Protein AF-W4RZF8-F1 (afdb_monomer_lite)

Radius of gyration: 26.66 Å; chains: 1; bounding box: 70×28×92 Å

Secondary structure (DSSP, 8-state):
--S--SS-SS----PPPPPPPP--------PPPSEEEE--TTSSHHHHHHHH-SSPPEE---TT-SS--EEEEEEEETTEEEEEEE-TTSSSSTTS--S-SHHHHHHHTT-SEEEEEEES---TTT----HHHHHHHHHHHHHHH-HHHHTS-EEEEEE-GGGGSTT------

Sequence (173 aa):
MHFKSSVNRAPRQSTTGEEGEERLLKLELKLLADVGLLGFPNAGKSTLIRAVSSATPKVADYPFTTLYPNLGVVSVEAYRSFVIADVPGLIEGAADGAGLGTQFLRHLQRTRLLLHLVDISPMDGGVEASPVDQVRTIERELERHDPELLKKPRWLVLNKADLMFEGRRPGLR

Structure (mmCIF, N/CA/C/O backbone):
data_AF-W4RZF8-F1
#
_entry.id   AF-W4RZF8-F1
#
loop_
_atom_site.group_PDB
_atom_site.id
_atom_site.type_symbol
_atom_site.label_atom_id
_atom_site.label_alt_id
_atom_site.label_comp_id
_atom_site.label_asym_id
_atom_site.label_entity_id
_atom_site.label_seq_id
_atom_site.pdbx_PDB_ins_code
_atom_site.Cartn_x
_atom_site.Cartn_y
_atom_site.Cartn_z
_atom_site.occupancy
_atom_site.B_iso_or_equiv
_atom_site.auth_seq_id
_atom_site.auth_comp_id
_atom_site.auth_asym_id
_atom_site.auth_atom_id
_atom_site.pdbx_PDB_model_num
ATOM 1 N N . MET A 1 1 ? -35.194 -9.124 42.510 1.00 54.00 1 MET A N 1
ATOM 2 C CA . MET A 1 1 ? -36.168 -9.212 43.626 1.00 54.00 1 MET A CA 1
ATOM 3 C C . MET A 1 1 ? -35.792 -8.148 44.653 1.00 54.00 1 MET A C 1
ATOM 5 O O . MET A 1 1 ? -34.924 -8.430 45.460 1.00 54.00 1 MET A O 1
ATOM 9 N N . HIS A 1 2 ? -36.358 -6.934 44.612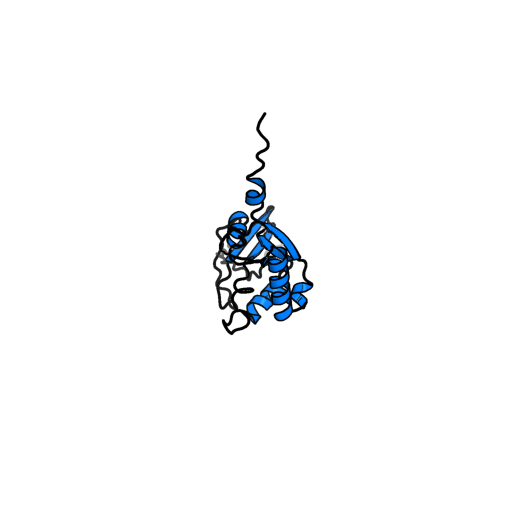 1.00 63.16 2 HIS A N 1
ATOM 10 C CA . HIS A 1 2 ? -35.945 -5.870 45.554 1.00 63.16 2 HIS A CA 1
ATOM 11 C C . HIS A 1 2 ? -37.031 -5.431 46.548 1.00 63.16 2 HIS A C 1
ATOM 13 O O . HIS A 1 2 ? -36.694 -5.037 47.654 1.00 63.16 2 HIS A O 1
ATOM 19 N N . PHE A 1 3 ? -38.322 -5.592 46.229 1.00 73.50 3 PHE A N 1
ATOM 20 C CA . PHE A 1 3 ? -39.411 -5.118 47.105 1.00 73.50 3 PHE A CA 1
ATOM 21 C C . PHE A 1 3 ? -40.302 -6.227 47.687 1.00 73.50 3 PHE A C 1
ATOM 23 O O . PHE A 1 3 ? -41.154 -5.952 48.530 1.00 73.50 3 PHE A O 1
ATOM 30 N N . LYS A 1 4 ? -40.133 -7.485 47.251 1.00 74.38 4 LYS A N 1
ATOM 31 C CA . LYS A 1 4 ? -40.927 -8.628 47.734 1.00 74.38 4 LYS A CA 1
ATOM 32 C C . LYS A 1 4 ? -40.290 -9.204 48.997 1.00 74.38 4 LYS A C 1
ATOM 34 O O . LYS A 1 4 ? -39.135 -9.616 48.958 1.00 74.38 4 LYS A O 1
ATOM 39 N N . SER A 1 5 ? -41.056 -9.293 50.079 1.00 78.12 5 SER A N 1
ATOM 40 C CA . SER A 1 5 ? -40.649 -9.951 51.328 1.00 78.12 5 SER A CA 1
ATOM 41 C C . SER A 1 5 ? -41.782 -10.823 51.881 1.00 78.12 5 SER A C 1
ATOM 43 O O . SER A 1 5 ? -42.901 -10.806 51.365 1.00 78.12 5 SER A O 1
ATOM 45 N N . SER A 1 6 ? -41.514 -11.604 52.932 1.00 80.94 6 SER A N 1
ATOM 46 C CA . SER A 1 6 ? -42.525 -12.441 53.605 1.00 80.94 6 SER A CA 1
ATOM 47 C C . SER A 1 6 ? -43.722 -11.632 54.132 1.00 80.94 6 SER A C 1
ATOM 49 O O . SER A 1 6 ? -44.841 -12.154 54.171 1.00 80.94 6 SER A O 1
ATOM 51 N N . VAL A 1 7 ? -43.481 -10.358 54.458 1.00 77.00 7 VAL A N 1
ATOM 52 C CA . VAL A 1 7 ? -44.458 -9.363 54.927 1.00 77.00 7 VAL A CA 1
ATOM 53 C C . VAL A 1 7 ? -45.011 -8.496 53.785 1.00 77.00 7 VAL A C 1
ATOM 55 O O . VAL A 1 7 ? -46.165 -8.087 53.838 1.00 77.00 7 VAL A O 1
ATOM 58 N N . ASN A 1 8 ? -44.237 -8.264 52.718 1.00 73.44 8 ASN A N 1
ATOM 59 C CA . ASN A 1 8 ? -44.649 -7.483 51.546 1.00 73.44 8 ASN A CA 1
ATOM 60 C C . ASN A 1 8 ? -44.789 -8.383 50.308 1.00 73.44 8 ASN A C 1
ATOM 62 O O . ASN A 1 8 ? -43.882 -8.496 49.479 1.00 73.44 8 ASN A O 1
ATOM 66 N N . ARG A 1 9 ? -45.928 -9.083 50.219 1.00 75.94 9 ARG A N 1
ATOM 67 C CA . ARG A 1 9 ? -46.173 -10.139 49.218 1.00 75.94 9 ARG A CA 1
ATOM 68 C C . ARG A 1 9 ? -46.612 -9.616 47.846 1.00 75.94 9 ARG A C 1
ATOM 70 O O . ARG A 1 9 ? -46.418 -10.320 46.858 1.00 75.94 9 ARG A O 1
ATOM 77 N N . ALA A 1 10 ? -47.161 -8.401 47.791 1.00 80.56 10 ALA A N 1
ATOM 78 C CA . ALA A 1 10 ? -47.623 -7.739 46.568 1.00 80.56 10 ALA A CA 1
ATOM 79 C C . ALA A 1 10 ? -47.109 -6.281 46.496 1.00 80.56 10 ALA A C 1
ATOM 81 O O . ALA A 1 10 ? -47.902 -5.341 46.587 1.00 80.56 10 ALA A O 1
ATOM 82 N N . PRO A 1 11 ? -45.782 -6.073 46.381 1.00 78.19 11 PRO A N 1
ATOM 83 C CA . PRO A 1 11 ? -45.196 -4.736 46.336 1.00 78.19 11 PRO A CA 1
ATOM 84 C C . PRO A 1 11 ? -45.647 -3.964 45.087 1.00 78.19 11 PRO A C 1
ATOM 86 O O . PRO A 1 11 ? -45.594 -4.486 43.977 1.00 78.19 11 PRO A O 1
ATOM 89 N N . ARG A 1 12 ? -46.052 -2.701 45.274 1.00 81.12 12 ARG A N 1
ATOM 90 C CA . ARG A 1 12 ? -46.431 -1.752 44.202 1.00 81.12 12 ARG A CA 1
ATOM 91 C C . ARG A 1 12 ? -45.350 -0.702 43.908 1.00 81.12 12 ARG A C 1
ATOM 93 O O . ARG A 1 12 ? -45.628 0.310 43.279 1.00 81.12 12 ARG A O 1
ATOM 100 N N . GLN A 1 13 ? -44.147 -0.909 44.433 1.00 82.12 13 GLN A N 1
ATOM 101 C CA . GLN A 1 13 ? -43.042 0.042 44.355 1.00 82.12 13 GLN A CA 1
ATOM 102 C C . GLN A 1 13 ? -42.085 -0.348 43.226 1.00 82.12 13 GLN A C 1
ATOM 104 O O . GLN A 1 13 ? -41.785 -1.529 43.043 1.00 82.12 13 GLN A O 1
ATOM 109 N N . SER A 1 14 ? -41.585 0.659 42.518 1.00 80.69 14 SER A N 1
ATOM 110 C CA . SER A 1 14 ? -40.505 0.556 41.540 1.00 80.69 14 SER A CA 1
ATOM 111 C C . SER A 1 14 ? -39.521 1.692 41.777 1.00 80.69 14 SER A C 1
ATOM 113 O O . SER A 1 14 ? -39.938 2.820 42.034 1.00 80.69 14 SER A O 1
ATOM 115 N N . THR A 1 15 ? -38.230 1.413 41.662 1.00 83.81 15 THR A N 1
ATOM 116 C CA . THR A 1 15 ? -37.198 2.447 41.561 1.00 83.81 15 THR A CA 1
ATOM 117 C C . THR A 1 15 ? -36.970 2.807 40.101 1.00 83.81 15 THR A C 1
ATOM 119 O O . THR A 1 15 ? -37.029 1.944 39.223 1.00 83.81 15 THR A O 1
ATOM 122 N N . THR A 1 16 ? -36.726 4.088 39.846 1.00 87.19 16 THR A N 1
ATOM 123 C CA . THR A 1 16 ? -36.302 4.583 38.535 1.00 87.19 16 THR A CA 1
ATOM 124 C C . THR A 1 16 ? -34.901 4.053 38.218 1.00 87.19 16 THR A C 1
ATOM 126 O O . THR A 1 16 ? -34.108 3.838 39.135 1.00 87.19 16 THR A O 1
ATOM 129 N N . GLY A 1 17 ? -34.603 3.814 36.939 1.00 87.19 17 GLY A N 1
ATOM 130 C CA . GLY A 1 17 ? -33.239 3.499 36.512 1.00 87.19 17 GLY A CA 1
ATOM 131 C C . GLY A 1 17 ? -32.294 4.668 36.792 1.00 87.19 17 GLY A C 1
ATOM 132 O O . GLY A 1 17 ? -32.721 5.822 36.773 1.00 87.19 17 GLY A O 1
ATOM 133 N N . GLU A 1 18 ? -31.032 4.360 37.072 1.00 88.50 18 GLU A N 1
ATOM 134 C CA . GLU A 1 18 ? -29.976 5.369 37.186 1.00 88.50 18 GLU A CA 1
ATOM 135 C C . GLU A 1 18 ? -29.639 5.943 35.799 1.00 88.50 18 GLU A C 1
ATOM 137 O O . GLU A 1 18 ? -29.933 5.322 34.772 1.00 88.50 18 GLU A O 1
ATOM 142 N N . GLU A 1 19 ? -29.053 7.141 35.759 1.00 90.88 19 GLU A N 1
ATOM 143 C CA . GLU A 1 19 ? -28.610 7.745 34.501 1.00 90.88 19 GLU A CA 1
ATOM 144 C C . GLU A 1 19 ? -27.539 6.874 33.830 1.00 90.88 19 GLU A C 1
ATOM 146 O O . GLU A 1 19 ? -26.645 6.333 34.483 1.00 90.88 19 GLU A O 1
ATOM 151 N N . GLY A 1 20 ? -27.643 6.719 32.509 1.00 90.12 20 GLY A N 1
ATOM 152 C CA . GLY A 1 20 ? -26.645 5.994 31.730 1.00 90.12 20 GLY A CA 1
ATOM 153 C C . GLY A 1 20 ? -25.336 6.776 31.637 1.00 90.12 20 GLY A C 1
ATOM 154 O O . GLY A 1 20 ? -25.336 8.003 31.586 1.00 90.12 20 GLY A O 1
ATOM 155 N N . GLU A 1 21 ? -24.207 6.072 31.573 1.00 89.88 21 GLU A N 1
ATOM 156 C CA . GLU A 1 21 ? -22.924 6.726 31.325 1.00 89.88 21 GLU A CA 1
ATOM 157 C C . GLU A 1 21 ? -22.813 7.186 29.864 1.00 89.88 21 GLU A C 1
ATOM 159 O O . GLU A 1 21 ? -22.862 6.375 28.937 1.00 89.88 21 GLU A O 1
ATOM 164 N N . GLU A 1 22 ? -22.565 8.479 29.658 1.00 90.50 22 GLU A N 1
ATOM 165 C CA . GLU A 1 22 ? -22.196 9.040 28.358 1.00 90.50 22 GLU A CA 1
ATOM 166 C C . GLU A 1 22 ? -20.690 9.316 28.308 1.00 90.50 22 GLU A C 1
ATOM 168 O O . GLU A 1 22 ? -20.116 9.930 29.210 1.00 90.50 22 GLU A O 1
ATOM 173 N N . ARG A 1 23 ? -20.016 8.866 27.242 1.00 89.06 23 ARG A N 1
ATOM 174 C CA . ARG A 1 23 ? -18.585 9.127 27.034 1.00 89.06 23 ARG A CA 1
ATOM 175 C C . ARG A 1 23 ? -18.305 9.508 25.590 1.00 89.06 23 ARG A C 1
ATOM 177 O O . ARG A 1 23 ? -18.726 8.821 24.662 1.00 89.06 23 ARG A O 1
ATOM 184 N N . LEU A 1 24 ? -17.513 10.561 25.404 1.00 84.38 24 LEU A N 1
ATOM 185 C CA . LEU A 1 24 ? -16.959 10.911 24.101 1.00 84.38 24 LEU A CA 1
ATOM 186 C C . LEU A 1 24 ? -15.687 10.087 23.872 1.00 84.38 24 LEU A C 1
ATOM 188 O O . LEU A 1 24 ? -14.673 10.290 24.540 1.00 84.38 24 LEU A O 1
ATOM 192 N N . LEU A 1 25 ? -15.745 9.127 22.952 1.00 77.00 25 LEU A N 1
ATOM 193 C CA . LEU A 1 25 ? -14.624 8.235 22.665 1.00 77.00 25 LEU A CA 1
ATOM 194 C C . LEU A 1 25 ? -13.868 8.702 21.420 1.00 77.00 25 LEU A C 1
ATOM 196 O O . LEU A 1 25 ? -14.447 8.856 20.346 1.00 77.00 25 LEU A O 1
ATOM 200 N N . LYS A 1 26 ? -12.548 8.866 21.550 1.00 55.94 26 LYS A N 1
ATOM 201 C CA . LYS A 1 26 ? -11.645 9.000 20.404 1.00 55.94 26 LYS A CA 1
ATOM 202 C C . LYS A 1 26 ? -11.169 7.607 20.004 1.00 55.94 26 LYS A C 1
ATOM 204 O O . LYS A 1 26 ? -10.396 6.983 20.726 1.00 55.94 26 LYS A O 1
ATOM 209 N N . LEU A 1 27 ? -11.646 7.123 18.863 1.00 53.50 27 LEU A N 1
ATOM 210 C CA . LEU A 1 27 ? -11.238 5.839 18.303 1.00 53.50 27 LEU A CA 1
ATOM 211 C C . LEU A 1 27 ? -10.068 6.055 17.342 1.00 53.50 27 LEU A C 1
ATOM 213 O O . LEU A 1 27 ? -10.169 6.839 16.399 1.00 53.50 27 LEU A O 1
ATOM 217 N N . GLU A 1 28 ? -8.965 5.353 17.574 1.00 41.72 28 GLU A N 1
ATOM 218 C CA . GLU A 1 28 ? -7.784 5.385 16.715 1.00 41.72 28 GLU A CA 1
ATOM 219 C C . GLU A 1 28 ? -7.529 3.982 16.159 1.00 41.72 28 GLU A C 1
ATOM 221 O O . GLU A 1 28 ? -7.306 3.031 16.912 1.00 41.72 28 GLU A O 1
ATOM 226 N N . LEU A 1 29 ? -7.593 3.828 14.833 1.00 46.38 29 LEU A N 1
ATOM 227 C CA . LEU A 1 29 ? -7.271 2.558 14.193 1.00 46.38 29 LEU A CA 1
ATOM 228 C C . LEU A 1 29 ? -5.756 2.435 14.018 1.00 46.38 29 LEU A C 1
ATOM 230 O O . LEU A 1 29 ? -5.130 3.234 13.321 1.00 46.38 29 LEU A O 1
ATOM 234 N N . LYS A 1 30 ? -5.182 1.358 14.559 1.00 52.34 30 LYS A N 1
ATOM 235 C CA . LYS A 1 30 ? -3.834 0.898 14.199 1.00 52.34 30 LYS A CA 1
ATOM 236 C C . LYS A 1 30 ? -3.880 0.263 12.802 1.00 52.34 30 LYS A C 1
ATOM 238 O O . LYS A 1 30 ? -3.861 -0.957 12.674 1.00 52.34 30 LYS A O 1
ATOM 243 N N . LEU A 1 31 ? -4.035 1.084 11.762 1.00 54.97 31 LEU A N 1
ATOM 244 C CA . LEU A 1 31 ? -4.133 0.613 10.378 1.00 54.97 31 LEU A CA 1
ATOM 245 C C . LEU A 1 31 ? -2.759 0.170 9.871 1.00 54.97 31 LEU A C 1
ATOM 247 O O . LEU A 1 31 ? -1.812 0.949 9.821 1.00 54.97 31 LEU A O 1
ATOM 251 N N . LEU A 1 32 ? -2.683 -1.094 9.474 1.00 65.69 32 LEU A N 1
ATOM 252 C CA . LEU A 1 32 ? -1.674 -1.618 8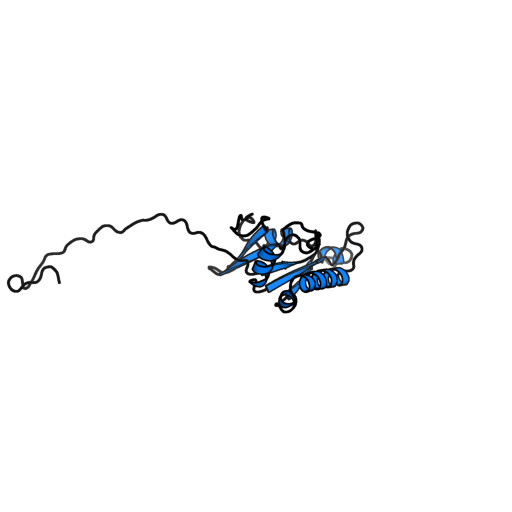.564 1.00 65.69 32 LEU A CA 1
ATOM 253 C C . LEU A 1 32 ? -2.349 -1.681 7.193 1.00 65.69 32 LEU A C 1
ATOM 255 O O . LEU A 1 32 ? -3.511 -2.068 7.119 1.00 65.69 32 LEU A O 1
ATOM 259 N N . ALA A 1 33 ? -1.672 -1.258 6.129 1.00 78.12 33 ALA A N 1
ATOM 260 C CA . ALA A 1 33 ? -2.290 -1.214 4.809 1.00 78.12 33 ALA A CA 1
ATOM 261 C C . ALA A 1 33 ? -2.728 -2.608 4.335 1.00 78.12 33 ALA A C 1
ATOM 263 O O . ALA A 1 33 ? -2.006 -3.591 4.509 1.00 78.12 33 ALA A O 1
ATOM 264 N N . ASP A 1 34 ? -3.894 -2.684 3.698 1.00 86.00 34 ASP A N 1
ATOM 265 C CA . ASP A 1 34 ? -4.397 -3.912 3.083 1.00 86.00 34 ASP A CA 1
ATOM 266 C C . ASP A 1 34 ? -3.738 -4.155 1.722 1.00 86.00 34 ASP A C 1
ATOM 268 O O . ASP A 1 34 ? -3.479 -5.299 1.339 1.00 86.00 34 ASP A O 1
ATOM 272 N N . VAL A 1 35 ? -3.438 -3.071 1.003 1.00 88.44 35 VAL A N 1
ATOM 273 C CA . VAL A 1 35 ? -2.871 -3.081 -0.346 1.00 88.44 35 VAL A CA 1
ATOM 274 C C . VAL A 1 35 ? -1.636 -2.184 -0.396 1.00 88.44 35 VAL A C 1
ATOM 276 O O . VAL A 1 35 ? -1.681 -1.034 0.036 1.00 88.44 35 VAL A O 1
ATOM 279 N N . GLY A 1 36 ? -0.535 -2.700 -0.940 1.00 87.62 36 GLY A N 1
ATOM 280 C CA . GLY A 1 36 ? 0.680 -1.918 -1.192 1.00 87.62 36 GLY A CA 1
ATOM 281 C C . GLY A 1 36 ? 0.810 -1.549 -2.666 1.00 87.62 36 GLY A C 1
ATOM 282 O O . GLY A 1 36 ? 0.653 -2.422 -3.519 1.00 87.62 36 GLY A O 1
ATOM 283 N N . LEU A 1 37 ? 1.104 -0.285 -2.974 1.00 87.12 37 LEU A N 1
ATOM 284 C CA . LEU A 1 37 ? 1.414 0.154 -4.335 1.00 87.12 37 LEU A CA 1
ATOM 285 C C . LEU A 1 37 ? 2.911 0.056 -4.619 1.00 87.12 37 LEU A C 1
ATOM 287 O O . LEU A 1 37 ? 3.736 0.526 -3.842 1.00 87.12 37 LEU A O 1
ATOM 291 N N . LEU A 1 38 ? 3.243 -0.498 -5.778 1.00 86.12 38 LEU A N 1
ATOM 292 C CA . LEU A 1 38 ? 4.591 -0.619 -6.319 1.00 86.12 38 LEU A CA 1
ATOM 293 C C . LEU A 1 38 ? 4.645 0.055 -7.689 1.00 86.12 38 LEU A C 1
ATOM 295 O O . LEU A 1 38 ? 3.619 0.187 -8.354 1.00 86.12 38 LEU A O 1
ATOM 299 N N . GLY A 1 39 ? 5.834 0.442 -8.134 1.00 83.44 39 GLY A N 1
ATOM 300 C CA . GLY A 1 39 ? 6.050 0.998 -9.471 1.00 83.44 39 GLY A CA 1
ATOM 301 C C . GLY A 1 39 ? 6.993 2.188 -9.451 1.00 83.44 39 GLY A C 1
ATOM 302 O O . GLY A 1 39 ? 7.210 2.788 -8.395 1.00 83.44 39 GLY A O 1
ATOM 303 N N . PHE A 1 40 ? 7.526 2.544 -10.617 1.00 79.62 40 PHE A N 1
ATOM 304 C CA . PHE A 1 40 ? 8.528 3.599 -10.793 1.00 79.62 40 PHE A CA 1
ATOM 305 C C . PHE A 1 40 ? 8.105 4.966 -10.225 1.00 79.62 40 PHE A C 1
ATOM 307 O O . PHE A 1 40 ? 6.904 5.226 -10.015 1.00 79.62 40 PHE A O 1
ATOM 314 N N . PRO A 1 41 ? 9.064 5.868 -9.927 1.00 75.25 41 PRO A N 1
ATOM 315 C CA . PRO A 1 41 ? 8.734 7.277 -9.752 1.00 75.25 41 PRO A CA 1
ATOM 316 C C . PRO A 1 41 ? 7.897 7.744 -10.949 1.00 75.25 41 PRO A C 1
ATOM 318 O O . PRO A 1 41 ? 8.108 7.302 -12.074 1.00 75.25 41 PRO A O 1
ATOM 321 N N . ASN A 1 42 ? 6.890 8.583 -10.708 1.00 75.25 42 ASN A N 1
ATOM 322 C CA . ASN A 1 42 ? 5.978 9.081 -11.749 1.00 75.25 42 ASN A CA 1
ATOM 323 C C . ASN A 1 42 ? 5.123 8.026 -12.489 1.00 75.25 42 ASN A C 1
ATOM 325 O O . ASN A 1 42 ? 4.383 8.395 -13.404 1.00 75.25 42 ASN A O 1
ATOM 329 N N . ALA A 1 43 ? 5.099 6.762 -12.040 1.00 80.25 43 ALA A N 1
ATOM 330 C CA . ALA A 1 43 ? 4.167 5.739 -12.544 1.00 80.25 43 ALA A CA 1
ATOM 331 C C . ALA A 1 43 ? 2.687 6.050 -12.226 1.00 80.25 43 ALA A C 1
ATOM 333 O O . ALA A 1 43 ? 1.782 5.346 -12.666 1.00 80.25 43 ALA A O 1
ATOM 334 N N . GLY A 1 44 ? 2.420 7.108 -11.451 1.00 82.81 44 GLY A N 1
ATOM 335 C CA . GLY A 1 44 ? 1.073 7.566 -11.106 1.00 82.81 44 GLY A CA 1
ATOM 336 C C . GLY A 1 44 ? 0.517 7.009 -9.794 1.00 82.81 44 GLY A C 1
ATOM 337 O O . GLY A 1 44 ? -0.675 7.151 -9.552 1.00 82.81 44 GLY A O 1
ATOM 338 N N . LYS A 1 45 ? 1.356 6.429 -8.921 1.00 86.31 45 LYS A N 1
ATOM 339 C CA . LYS A 1 45 ? 0.952 5.866 -7.613 1.00 86.31 45 LYS A CA 1
ATOM 340 C C . LYS A 1 45 ? 0.137 6.851 -6.774 1.00 86.31 45 LYS A C 1
ATOM 342 O O . LYS A 1 45 ? -1.012 6.586 -6.433 1.00 86.31 45 LYS A O 1
ATOM 347 N N . SER A 1 46 ? 0.688 8.032 -6.504 1.00 83.38 46 SER A N 1
ATOM 348 C CA . SER A 1 46 ? 0.014 9.032 -5.674 1.00 83.38 46 SER A CA 1
ATOM 349 C C . SER A 1 46 ? -1.204 9.661 -6.370 1.00 83.38 46 SER A C 1
ATOM 351 O O . SER A 1 46 ? -2.104 10.154 -5.692 1.00 83.38 46 SER A O 1
ATOM 353 N N . THR A 1 47 ? -1.252 9.657 -7.707 1.00 86.06 47 THR A N 1
ATOM 354 C CA . THR A 1 47 ? -2.443 10.053 -8.477 1.00 86.06 47 THR A CA 1
ATOM 355 C C . THR A 1 47 ? -3.549 9.018 -8.309 1.00 86.06 47 THR A C 1
ATOM 357 O O . THR A 1 47 ? -4.679 9.391 -8.005 1.00 86.06 47 THR A O 1
ATOM 360 N N . LEU A 1 48 ? -3.215 7.727 -8.409 1.00 86.88 48 LEU A N 1
ATOM 361 C CA . LEU A 1 48 ? -4.156 6.635 -8.182 1.00 86.88 48 LEU A CA 1
ATOM 362 C C . LEU A 1 48 ? -4.734 6.708 -6.768 1.00 86.88 48 LEU A C 1
ATOM 364 O O . LEU A 1 48 ? -5.951 6.724 -6.637 1.00 86.88 48 LEU A O 1
ATOM 368 N N . ILE A 1 49 ? -3.893 6.843 -5.731 1.00 86.62 49 ILE A N 1
ATOM 369 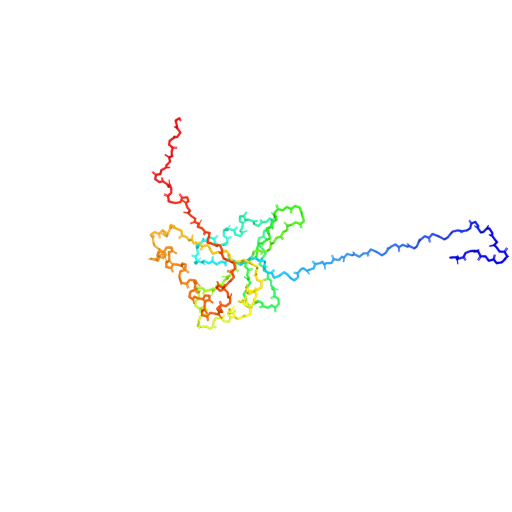C CA . ILE A 1 49 ? -4.348 6.973 -4.331 1.00 86.62 49 ILE A CA 1
ATOM 370 C C . ILE A 1 49 ? -5.361 8.108 -4.188 1.00 86.62 49 ILE A C 1
ATOM 372 O O . ILE A 1 49 ? -6.413 7.913 -3.588 1.00 86.62 49 ILE A O 1
ATOM 376 N N . ARG A 1 50 ? -5.072 9.286 -4.753 1.00 84.50 50 ARG A N 1
ATOM 377 C CA . ARG A 1 50 ? -5.988 10.435 -4.703 1.00 84.50 50 ARG A CA 1
ATOM 378 C C . ARG A 1 50 ? -7.307 10.165 -5.423 1.00 84.50 50 ARG A C 1
ATOM 380 O O . ARG A 1 50 ? -8.339 10.599 -4.931 1.00 84.50 50 ARG A O 1
ATOM 387 N N . ALA A 1 51 ? -7.270 9.466 -6.554 1.00 84.94 51 ALA A N 1
ATOM 388 C CA . ALA A 1 51 ? -8.457 9.173 -7.350 1.00 84.94 51 ALA A CA 1
ATOM 389 C C . ALA A 1 51 ? -9.387 8.142 -6.689 1.00 84.94 51 ALA A C 1
ATOM 391 O O . ALA A 1 51 ? -10.602 8.254 -6.818 1.00 84.94 51 ALA A O 1
ATOM 392 N N . VAL A 1 52 ? -8.833 7.145 -5.987 1.00 84.25 52 VAL A N 1
ATOM 393 C CA . VAL A 1 52 ? -9.627 6.059 -5.376 1.00 84.25 52 VAL A CA 1
ATOM 394 C C . VAL A 1 52 ? -9.966 6.292 -3.904 1.00 84.25 52 VAL A C 1
ATOM 396 O O . VAL A 1 52 ? -10.826 5.606 -3.354 1.00 84.25 52 VAL A O 1
ATOM 399 N N . SER A 1 53 ? -9.293 7.230 -3.239 1.00 81.31 53 SER A N 1
ATOM 400 C CA . SER A 1 53 ? -9.502 7.473 -1.814 1.00 81.31 53 SER A CA 1
ATOM 401 C C . SER A 1 53 ? -10.788 8.265 -1.573 1.00 81.31 53 SER A C 1
ATOM 403 O O . SER A 1 53 ? -10.963 9.373 -2.071 1.00 81.31 53 SER A O 1
ATOM 405 N N . SER A 1 54 ? -11.678 7.711 -0.748 1.00 70.06 54 SER A N 1
ATOM 406 C CA . SER A 1 54 ? -12.944 8.335 -0.332 1.00 70.06 54 SER A CA 1
ATOM 407 C C . SER A 1 54 ? -12.742 9.479 0.674 1.00 70.06 54 SER A C 1
ATOM 409 O O . SER A 1 54 ? -13.676 10.211 0.987 1.00 70.06 54 SER A O 1
ATOM 411 N N . ALA A 1 55 ? -11.520 9.628 1.188 1.00 60.41 55 ALA A N 1
ATOM 412 C CA . ALA A 1 55 ? -11.076 10.720 2.045 1.00 60.41 55 ALA A CA 1
ATOM 413 C C . ALA A 1 55 ? -9.777 11.326 1.494 1.00 60.41 55 ALA A C 1
ATOM 415 O O . ALA A 1 55 ? -9.030 10.651 0.783 1.00 60.41 55 ALA A O 1
ATOM 416 N N . THR A 1 56 ? -9.463 12.574 1.849 1.00 57.12 56 THR A N 1
ATOM 417 C CA . THR A 1 56 ? -8.163 13.173 1.518 1.00 57.12 56 THR A CA 1
ATOM 418 C C . THR A 1 56 ? -7.043 12.260 2.032 1.00 57.12 56 THR A C 1
ATOM 420 O O . THR A 1 56 ? -7.122 11.844 3.195 1.00 57.12 56 THR A O 1
ATOM 423 N N . PRO A 1 57 ? -6.033 11.920 1.206 1.00 60.47 57 PRO A N 1
ATOM 424 C CA . PRO A 1 57 ? -4.932 11.070 1.636 1.00 60.47 57 PRO A CA 1
ATOM 425 C C . PRO A 1 57 ? -4.339 11.596 2.938 1.00 60.47 57 PRO A C 1
ATOM 427 O O . PRO A 1 57 ? -3.988 12.775 3.029 1.00 60.47 57 PRO A O 1
ATOM 430 N N . LYS A 1 58 ? -4.278 10.743 3.960 1.00 59.50 58 LYS A N 1
ATOM 431 C CA . LYS A 1 58 ? -3.699 11.122 5.247 1.00 59.50 58 LYS A CA 1
ATOM 432 C C . LYS A 1 58 ? -2.225 10.755 5.220 1.00 59.50 58 LYS A C 1
ATOM 434 O O . LYS A 1 58 ? -1.877 9.587 5.063 1.00 59.50 58 LYS A O 1
ATOM 439 N N . VAL A 1 59 ? -1.380 11.768 5.376 1.00 58.53 59 VAL A N 1
ATOM 440 C CA . VAL A 1 59 ? 0.007 11.580 5.801 1.00 58.53 59 VAL A CA 1
ATOM 441 C C . VAL A 1 59 ? -0.077 11.110 7.250 1.00 58.53 59 VAL A C 1
ATOM 443 O O . VAL A 1 59 ? -0.727 11.769 8.062 1.00 58.53 59 VAL A O 1
ATOM 446 N N . ALA A 1 60 ? 0.426 9.912 7.532 1.00 58.44 60 ALA A N 1
ATOM 447 C CA . ALA A 1 60 ? 0.156 9.238 8.794 1.00 58.44 60 ALA A CA 1
ATOM 448 C C . ALA A 1 60 ? 1.446 8.880 9.539 1.00 58.44 60 ALA A C 1
ATOM 450 O O . ALA A 1 60 ? 2.310 8.172 9.021 1.00 58.44 60 ALA A O 1
ATOM 451 N N . ASP A 1 61 ? 1.517 9.352 10.782 1.00 53.59 61 ASP A N 1
ATOM 452 C CA . ASP A 1 61 ? 2.667 9.264 11.680 1.00 53.59 61 ASP A CA 1
ATOM 453 C C . ASP A 1 61 ? 2.593 7.967 12.496 1.00 53.59 61 ASP A C 1
ATOM 455 O O . ASP A 1 61 ? 2.352 7.974 13.706 1.00 53.59 61 ASP A O 1
ATOM 459 N N . TYR A 1 62 ? 2.724 6.814 11.834 1.00 60.34 62 TYR A N 1
ATOM 460 C CA . TYR A 1 62 ? 2.670 5.540 12.550 1.00 60.34 62 TYR A CA 1
ATOM 461 C C . TYR A 1 62 ? 3.899 5.367 13.453 1.00 60.34 62 TYR A C 1
ATOM 463 O O . TYR A 1 62 ? 5.006 5.721 13.047 1.00 60.34 62 TYR A O 1
ATOM 471 N N . PRO A 1 63 ? 3.764 4.708 14.625 1.00 46.22 63 PRO A N 1
ATOM 472 C CA . PRO A 1 63 ? 4.848 4.564 15.613 1.00 46.22 63 PRO A CA 1
ATOM 473 C C . PRO A 1 63 ? 6.110 3.829 15.121 1.00 46.22 63 PRO A C 1
ATOM 475 O O . PRO A 1 63 ? 7.046 3.614 15.885 1.00 46.22 63 PRO A O 1
ATOM 478 N N . PHE A 1 64 ? 6.102 3.362 13.874 1.00 51.59 64 PHE A N 1
ATOM 479 C CA . PHE A 1 64 ? 7.067 2.444 13.280 1.00 51.59 64 PHE A CA 1
ATOM 480 C C . PHE A 1 64 ? 7.585 2.929 11.921 1.00 51.59 64 PHE A C 1
ATOM 482 O O . PHE A 1 64 ? 8.298 2.186 11.245 1.00 51.59 64 PHE A O 1
ATOM 489 N N . THR A 1 65 ? 7.179 4.121 11.482 1.00 50.34 65 THR A N 1
ATOM 490 C CA . THR A 1 65 ? 7.558 4.683 10.185 1.00 50.34 65 THR A CA 1
ATOM 491 C C . THR A 1 65 ? 8.549 5.820 10.397 1.00 50.34 65 THR A C 1
ATOM 493 O O . THR A 1 65 ? 8.232 6.790 11.074 1.00 50.34 65 THR A O 1
ATOM 496 N N . THR A 1 66 ? 9.747 5.712 9.819 1.00 47.97 66 THR A N 1
ATOM 497 C CA . THR A 1 66 ? 10.737 6.806 9.768 1.00 47.97 66 THR A CA 1
ATOM 498 C C . THR A 1 66 ? 10.413 7.832 8.679 1.00 47.97 66 THR A C 1
ATOM 500 O O . THR A 1 66 ? 10.881 8.964 8.742 1.00 47.97 66 THR A O 1
ATOM 503 N N . LEU A 1 67 ? 9.576 7.453 7.708 1.00 56.31 67 LEU A N 1
ATOM 504 C CA . LEU A 1 67 ? 9.051 8.297 6.636 1.00 56.31 67 LEU A CA 1
ATOM 505 C C . LEU A 1 67 ? 7.542 8.121 6.541 1.00 56.31 67 LEU A C 1
ATOM 507 O O . LEU A 1 67 ? 7.052 6.995 6.581 1.00 56.31 67 LEU A O 1
ATOM 511 N N . TYR A 1 68 ? 6.818 9.228 6.408 1.00 62.47 68 TYR A N 1
ATOM 512 C CA . TYR A 1 68 ? 5.362 9.225 6.362 1.00 62.47 68 TYR A CA 1
ATOM 513 C C . TYR A 1 68 ? 4.854 8.645 5.035 1.00 62.47 68 TYR A C 1
ATOM 515 O O . TYR A 1 68 ? 5.036 9.280 3.990 1.00 62.47 68 TYR A O 1
ATOM 523 N N . PRO A 1 69 ? 4.222 7.454 5.026 1.00 69.88 69 PRO A N 1
ATOM 524 C CA . PRO A 1 69 ? 3.675 6.908 3.796 1.00 69.88 69 PRO A CA 1
ATOM 525 C C . PRO A 1 69 ? 2.410 7.675 3.400 1.00 69.88 69 PRO A C 1
ATOM 527 O O . PRO A 1 69 ? 1.630 8.120 4.247 1.00 69.88 69 PRO A O 1
ATOM 530 N N . ASN A 1 70 ? 2.166 7.777 2.094 1.00 74.25 70 ASN A N 1
ATOM 531 C CA . ASN A 1 70 ? 0.885 8.258 1.593 1.00 74.25 70 ASN A CA 1
ATOM 532 C C . ASN A 1 70 ? -0.148 7.137 1.728 1.00 74.25 70 ASN A C 1
ATOM 534 O O . ASN A 1 70 ? -0.028 6.105 1.063 1.00 74.25 70 ASN A O 1
ATOM 538 N N . LEU A 1 71 ? -1.166 7.347 2.564 1.00 79.25 71 LEU A N 1
ATOM 539 C CA . LEU A 1 71 ? -2.280 6.417 2.711 1.00 79.25 71 LEU A CA 1
ATOM 540 C C . LEU A 1 71 ? -3.560 6.942 2.068 1.00 79.25 71 LEU A C 1
ATOM 542 O O . LEU A 1 71 ? -3.920 8.109 2.233 1.00 79.25 71 LEU A O 1
ATOM 546 N N . GLY A 1 72 ? -4.285 6.042 1.408 1.00 82.56 72 GLY A N 1
ATOM 547 C CA . GLY A 1 72 ? -5.655 6.256 0.949 1.00 82.56 72 GLY A CA 1
ATOM 548 C C . GLY A 1 72 ? -6.606 5.244 1.571 1.00 82.56 72 GLY A C 1
ATOM 549 O O . GLY A 1 72 ? -6.267 4.068 1.699 1.00 82.56 72 GLY A O 1
ATOM 550 N N . VAL A 1 73 ? -7.804 5.693 1.940 1.00 84.88 73 VAL A N 1
ATOM 551 C CA . VAL A 1 73 ? -8.888 4.808 2.387 1.00 84.88 73 VAL A CA 1
ATOM 552 C C . VAL A 1 73 ? -9.878 4.687 1.244 1.00 84.88 73 VAL A C 1
ATOM 554 O O . VAL A 1 73 ? -10.484 5.680 0.845 1.00 84.88 73 VAL A O 1
ATOM 557 N N . VAL A 1 74 ? -10.046 3.478 0.724 1.00 85.50 74 VAL A N 1
ATOM 558 C CA . VAL A 1 74 ? -10.956 3.195 -0.386 1.00 85.50 74 VAL A CA 1
ATOM 559 C C . VAL A 1 74 ? -12.215 2.554 0.165 1.00 85.50 74 VAL A C 1
ATOM 561 O O . VAL A 1 74 ? -12.150 1.493 0.783 1.00 85.50 74 VAL A O 1
ATOM 564 N N . SER A 1 75 ? -13.361 3.197 -0.048 1.00 84.25 75 SER A N 1
ATOM 565 C CA . SER A 1 75 ? -14.677 2.633 0.248 1.00 84.25 75 SER A CA 1
ATOM 566 C C . SER A 1 75 ? -15.208 1.910 -0.986 1.00 84.25 75 SER A C 1
ATOM 568 O O . SER A 1 75 ? -15.353 2.523 -2.040 1.00 84.25 75 SER A O 1
ATOM 570 N N . VAL A 1 76 ? -15.516 0.621 -0.851 1.00 84.31 76 VAL A N 1
ATOM 571 C CA . VAL A 1 76 ? -16.112 -0.184 -1.934 1.00 84.31 76 VAL A CA 1
ATOM 572 C C . VAL A 1 76 ? -17.632 -0.210 -1.795 1.00 84.31 76 VAL A C 1
ATOM 574 O O . VAL A 1 76 ? -18.348 -0.005 -2.767 1.00 84.31 76 VAL A O 1
ATOM 577 N N . GLU A 1 77 ? -18.125 -0.410 -0.571 1.00 83.06 77 GLU A N 1
ATOM 578 C CA . GLU A 1 77 ? -19.550 -0.463 -0.222 1.00 83.06 77 GLU A CA 1
ATOM 579 C C . GLU A 1 77 ? -19.751 0.097 1.195 1.00 83.06 77 GLU A C 1
ATOM 581 O O . GLU A 1 77 ? -18.784 0.348 1.922 1.00 83.06 77 GLU A O 1
ATOM 586 N N . ALA A 1 78 ? -21.005 0.269 1.624 1.00 80.12 78 ALA A N 1
ATOM 587 C CA . ALA A 1 78 ? -21.307 0.642 3.003 1.00 80.12 78 ALA A CA 1
ATOM 588 C C . ALA A 1 78 ? -20.633 -0.337 3.985 1.00 80.12 78 ALA A C 1
ATOM 590 O O . ALA A 1 78 ? -20.785 -1.553 3.870 1.00 80.12 78 ALA A O 1
ATOM 591 N N . TYR A 1 79 ? -19.873 0.205 4.943 1.00 77.06 79 TYR A N 1
ATOM 592 C CA . TYR A 1 79 ? -19.110 -0.551 5.950 1.00 77.06 79 TYR A CA 1
ATOM 593 C C . TYR A 1 79 ? -17.984 -1.450 5.402 1.00 77.06 79 TYR A C 1
ATOM 595 O O . TYR A 1 79 ? -17.399 -2.221 6.164 1.00 77.06 79 TYR A O 1
ATOM 603 N N . ARG A 1 80 ? -17.640 -1.346 4.110 1.00 82.81 80 ARG A N 1
ATOM 604 C CA . ARG A 1 80 ? -16.520 -2.068 3.489 1.00 82.81 80 ARG A CA 1
ATOM 605 C C . ARG A 1 80 ? -15.513 -1.092 2.907 1.00 82.81 80 ARG A C 1
ATOM 607 O O . ARG A 1 80 ? -15.707 -0.538 1.823 1.00 82.81 80 ARG A O 1
ATOM 614 N N . SER A 1 81 ? -14.407 -0.937 3.618 1.00 84.38 81 SER A N 1
ATOM 615 C CA . SER A 1 81 ? -13.261 -0.155 3.182 1.00 84.38 81 SER A CA 1
ATOM 616 C C . SER A 1 81 ? -11.966 -0.941 3.334 1.00 84.38 81 SER A C 1
ATOM 618 O O . SER A 1 81 ? -11.892 -1.910 4.090 1.00 84.38 81 SER A O 1
ATOM 620 N N . PHE A 1 82 ? -10.952 -0.524 2.588 1.00 86.56 82 PHE A N 1
ATOM 621 C CA . PHE A 1 82 ? -9.592 -1.028 2.718 1.00 86.56 82 PHE A CA 1
ATOM 622 C C . PHE A 1 82 ? -8.594 0.118 2.578 1.00 86.56 82 PHE A C 1
ATOM 624 O O . PHE A 1 82 ? -8.901 1.176 2.019 1.00 86.56 82 PHE A O 1
ATOM 631 N N . VAL A 1 83 ? -7.395 -0.088 3.108 1.00 83.94 83 VAL A N 1
ATOM 632 C CA . VAL A 1 83 ? -6.325 0.908 3.098 1.00 83.94 83 VAL A CA 1
ATOM 633 C C . VAL A 1 83 ? -5.305 0.569 2.022 1.00 83.94 83 VAL A C 1
ATOM 635 O O . VAL A 1 83 ? -4.774 -0.541 1.973 1.00 83.94 83 VAL A O 1
ATOM 638 N N . ILE A 1 84 ? -4.997 1.556 1.189 1.00 86.12 84 ILE A N 1
ATOM 639 C CA . ILE A 1 84 ? -3.898 1.510 0.231 1.00 86.12 84 ILE A CA 1
ATOM 640 C C . ILE A 1 84 ? -2.737 2.329 0.789 1.00 86.12 84 ILE A C 1
ATOM 642 O O . ILE A 1 84 ? -2.937 3.472 1.200 1.00 86.12 84 ILE A O 1
ATOM 646 N N . ALA A 1 85 ? -1.531 1.766 0.762 1.00 82.00 85 ALA A N 1
ATOM 647 C CA . ALA A 1 85 ? -0.296 2.491 1.039 1.00 82.00 85 ALA A CA 1
ATOM 648 C C . ALA A 1 85 ? 0.569 2.616 -0.210 1.00 82.00 85 ALA A C 1
ATOM 650 O O . ALA A 1 85 ? 0.812 1.630 -0.909 1.00 82.00 85 ALA A O 1
ATOM 651 N N . ASP A 1 86 ? 1.082 3.821 -0.443 1.00 79.69 86 ASP A N 1
ATOM 652 C CA . ASP A 1 86 ? 2.243 4.013 -1.309 1.00 79.69 86 ASP A CA 1
ATOM 653 C C . ASP A 1 86 ? 3.483 3.454 -0.613 1.00 79.69 86 ASP A C 1
ATOM 655 O O . ASP A 1 86 ? 3.665 3.686 0.584 1.00 79.69 86 ASP A O 1
ATOM 659 N N . VAL A 1 87 ? 4.328 2.738 -1.351 1.00 70.12 87 VAL A N 1
ATOM 660 C CA . VAL A 1 87 ? 5.602 2.218 -0.849 1.00 70.12 87 VAL A CA 1
ATOM 661 C C . VAL A 1 87 ? 6.714 3.169 -1.298 1.00 70.12 87 VAL A C 1
ATOM 663 O O . VAL A 1 87 ? 7.261 2.980 -2.388 1.00 70.12 87 VAL A O 1
ATOM 666 N N . PRO A 1 88 ? 7.038 4.229 -0.524 1.00 61.34 88 PRO A N 1
ATOM 667 C CA . PRO A 1 88 ? 8.173 5.081 -0.842 1.00 61.34 88 PRO A CA 1
ATOM 668 C C . PRO A 1 88 ? 9.467 4.263 -0.809 1.00 61.34 88 PRO A C 1
ATOM 670 O O . PRO A 1 88 ? 9.655 3.408 0.056 1.00 61.34 88 PRO A O 1
ATOM 673 N N . GLY A 1 89 ? 10.370 4.545 -1.747 1.00 54.16 89 GLY A N 1
ATOM 674 C CA . GLY A 1 89 ? 11.761 4.126 -1.619 1.00 54.16 89 GLY A CA 1
ATOM 675 C C . GLY A 1 89 ? 12.119 2.691 -2.008 1.00 54.16 89 GLY A C 1
ATOM 676 O O . GLY A 1 89 ? 13.242 2.305 -1.727 1.00 54.16 89 GLY A O 1
ATOM 677 N N . LEU A 1 90 ? 11.270 1.899 -2.681 1.00 55.72 90 LEU A N 1
ATOM 678 C CA . LEU A 1 90 ? 11.747 0.615 -3.251 1.00 55.72 90 LEU A CA 1
ATOM 679 C C . LEU A 1 90 ? 12.874 0.817 -4.285 1.00 55.72 90 LEU A C 1
ATOM 681 O O . LEU A 1 90 ? 13.795 0.016 -4.347 1.00 55.72 90 LEU A O 1
ATOM 685 N N . ILE A 1 91 ? 12.824 1.943 -5.002 1.00 52.09 91 ILE A N 1
ATOM 686 C CA . ILE A 1 91 ? 13.592 2.234 -6.228 1.00 52.09 91 ILE A CA 1
ATOM 687 C C . ILE A 1 91 ? 14.574 3.397 -6.029 1.00 52.09 91 ILE A C 1
ATOM 689 O O . ILE A 1 91 ? 15.476 3.622 -6.829 1.00 52.09 91 ILE A O 1
ATOM 693 N N . GLU A 1 92 ? 14.407 4.161 -4.947 1.00 50.22 92 GLU A N 1
ATOM 694 C CA . GLU A 1 92 ? 15.311 5.245 -4.558 1.00 50.22 92 GLU A CA 1
ATOM 695 C C . GLU A 1 92 ? 16.353 4.693 -3.583 1.00 50.22 92 GLU A C 1
ATOM 697 O O . GLU A 1 92 ? 16.258 4.887 -2.375 1.00 50.22 92 GLU A O 1
ATOM 702 N N . GLY A 1 93 ? 17.332 3.946 -4.098 1.00 45.84 93 GLY A N 1
ATOM 703 C CA . GLY A 1 93 ? 18.579 3.688 -3.369 1.00 45.84 93 GLY A CA 1
ATOM 704 C C . GLY A 1 93 ? 18.440 3.018 -1.993 1.00 45.84 93 GLY A C 1
ATOM 705 O O . GLY A 1 93 ? 19.322 3.190 -1.153 1.00 45.84 93 GLY A O 1
ATOM 706 N N . ALA A 1 94 ? 17.392 2.221 -1.741 1.00 45.31 94 ALA A N 1
ATOM 707 C CA . ALA A 1 94 ? 17.218 1.497 -0.472 1.00 45.31 94 ALA A CA 1
ATOM 708 C C . ALA A 1 94 ? 18.350 0.498 -0.154 1.00 45.31 94 ALA A C 1
ATOM 710 O O . ALA A 1 94 ? 18.411 -0.026 0.960 1.00 45.31 94 ALA A O 1
ATOM 711 N N . ALA A 1 95 ? 19.262 0.270 -1.101 1.00 41.53 95 ALA A N 1
ATOM 712 C CA . ALA A 1 95 ? 20.488 -0.487 -0.904 1.00 41.53 95 ALA A CA 1
ATOM 713 C C . ALA A 1 95 ? 21.578 0.272 -0.109 1.00 41.53 95 ALA A C 1
ATOM 715 O O . ALA A 1 95 ? 22.364 -0.392 0.559 1.00 41.53 95 ALA A O 1
ATOM 716 N N . ASP A 1 96 ? 21.594 1.617 -0.089 1.00 40.75 96 ASP A N 1
ATOM 717 C CA . ASP A 1 96 ? 22.741 2.414 0.406 1.00 40.75 96 ASP A CA 1
ATOM 718 C C . ASP A 1 96 ? 22.428 3.345 1.603 1.00 40.75 96 ASP A C 1
ATOM 720 O O . ASP A 1 96 ? 23.018 4.410 1.771 1.00 40.75 96 ASP A O 1
ATOM 724 N N . GLY A 1 97 ? 21.538 2.927 2.513 1.00 43.84 97 GLY A N 1
ATOM 725 C CA . GLY A 1 97 ? 21.590 3.428 3.900 1.00 43.84 97 GLY A CA 1
ATOM 726 C C . GLY A 1 97 ? 20.619 4.540 4.317 1.00 43.84 97 GLY A C 1
ATOM 727 O O . GLY A 1 97 ? 20.796 5.114 5.389 1.00 43.84 97 GLY A O 1
ATOM 728 N N . ALA A 1 98 ? 19.537 4.804 3.580 1.00 45.66 98 ALA A N 1
ATOM 729 C CA . ALA A 1 98 ? 18.550 5.832 3.957 1.00 45.66 98 ALA A CA 1
ATOM 730 C C . ALA A 1 98 ? 17.594 5.458 5.124 1.00 45.66 98 ALA A C 1
ATOM 732 O O . ALA A 1 98 ? 16.608 6.148 5.363 1.00 45.66 98 ALA A O 1
ATOM 733 N N . GLY A 1 99 ? 17.830 4.363 5.863 1.00 46.97 99 GLY A N 1
ATOM 734 C CA . GLY A 1 99 ? 17.011 4.004 7.041 1.00 46.97 99 GLY A CA 1
ATOM 735 C C . GLY A 1 99 ? 15.536 3.670 6.740 1.00 46.97 99 GLY A C 1
ATOM 736 O O . GLY A 1 99 ? 14.706 3.631 7.648 1.00 46.97 99 GLY A O 1
ATOM 737 N N . LEU A 1 100 ? 15.216 3.428 5.466 1.00 52.44 100 LEU A N 1
ATOM 738 C CA . LEU A 1 100 ? 13.862 3.243 4.930 1.00 52.44 100 LEU A CA 1
ATOM 739 C C . LEU A 1 100 ? 13.284 1.827 5.127 1.00 52.44 100 LEU A C 1
ATOM 741 O O . LEU A 1 100 ? 12.072 1.641 5.185 1.00 52.44 100 LEU A O 1
ATOM 745 N N . GLY A 1 101 ? 14.136 0.804 5.177 1.00 53.53 101 GLY A N 1
ATOM 746 C CA . GLY A 1 101 ? 13.769 -0.485 4.581 1.00 53.53 101 GLY A CA 1
ATOM 747 C C . GLY A 1 101 ? 13.036 -1.472 5.483 1.00 53.53 101 GLY A C 1
ATOM 748 O O . GLY A 1 101 ? 11.912 -1.865 5.198 1.00 53.53 101 GLY A O 1
ATOM 749 N N . THR A 1 102 ? 13.657 -1.951 6.560 1.00 56.12 102 THR A N 1
ATOM 750 C CA . THR A 1 102 ? 13.242 -3.247 7.132 1.00 56.12 102 THR A CA 1
ATOM 751 C C . THR A 1 102 ? 11.892 -3.211 7.838 1.00 56.12 102 THR A C 1
ATOM 753 O O . THR A 1 102 ? 11.101 -4.147 7.718 1.00 56.12 102 THR A O 1
ATOM 756 N N . GLN A 1 103 ? 11.605 -2.149 8.594 1.00 56.88 103 GLN A N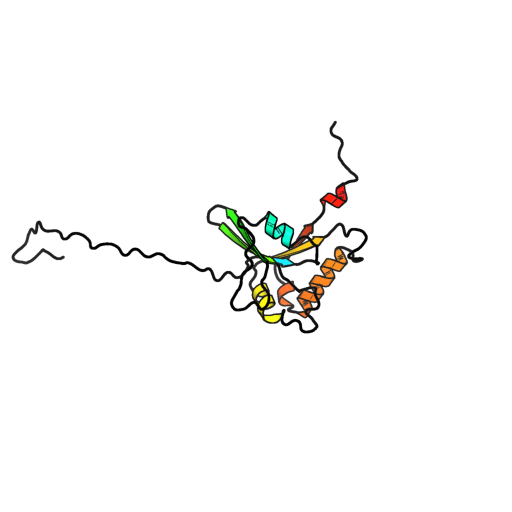 1
ATOM 757 C CA . GLN A 1 103 ? 10.351 -2.069 9.336 1.00 56.88 103 GLN A CA 1
ATOM 758 C C . GLN A 1 103 ? 9.190 -1.820 8.377 1.00 56.88 103 GLN A C 1
ATOM 760 O O . GLN A 1 103 ? 8.231 -2.581 8.416 1.00 56.88 103 GLN A O 1
ATOM 765 N N . PHE A 1 104 ? 9.294 -0.862 7.456 1.00 63.47 104 PHE A N 1
ATOM 766 C CA . PHE A 1 104 ? 8.254 -0.593 6.464 1.00 63.47 104 PHE A CA 1
ATOM 767 C C . PHE A 1 104 ? 8.008 -1.778 5.515 1.00 63.47 104 PHE A C 1
ATOM 769 O O . PHE A 1 104 ? 6.860 -2.166 5.306 1.00 63.47 104 PHE A O 1
ATOM 776 N N . LEU A 1 105 ? 9.059 -2.453 5.044 1.00 66.06 105 LEU A N 1
ATOM 777 C CA . LEU A 1 105 ? 8.916 -3.666 4.231 1.00 66.06 105 LEU A CA 1
ATOM 778 C C . LEU A 1 105 ? 8.299 -4.829 5.024 1.00 66.06 105 LEU A C 1
ATOM 780 O O . LEU A 1 105 ? 7.483 -5.572 4.487 1.00 66.06 105 LEU A O 1
ATOM 784 N N . ARG A 1 106 ? 8.557 -4.938 6.334 1.00 67.44 106 ARG A N 1
ATOM 785 C CA . ARG A 1 106 ? 7.818 -5.863 7.215 1.00 67.44 106 ARG A CA 1
ATOM 786 C C . ARG A 1 106 ? 6.334 -5.495 7.344 1.00 67.44 106 ARG A C 1
ATOM 788 O O . ARG A 1 106 ? 5.499 -6.367 7.568 1.00 67.44 106 ARG A O 1
ATOM 795 N N . HIS A 1 107 ? 5.971 -4.220 7.202 1.00 68.38 107 HIS A N 1
ATOM 796 C CA . HIS A 1 107 ? 4.562 -3.818 7.107 1.00 68.38 107 HIS A CA 1
ATOM 797 C C . HIS A 1 107 ? 3.996 -4.176 5.728 1.00 68.38 107 HIS A C 1
ATOM 799 O O . HIS A 1 107 ? 2.880 -4.686 5.649 1.00 68.38 107 HIS A O 1
ATOM 805 N N . LEU A 1 108 ? 4.794 -4.035 4.666 1.00 71.06 108 LEU A N 1
ATOM 806 C CA . LEU A 1 108 ? 4.448 -4.508 3.329 1.00 71.06 108 LEU A CA 1
ATOM 807 C C . LEU A 1 108 ? 4.244 -6.029 3.298 1.00 71.06 108 LEU A C 1
ATOM 809 O O . LEU A 1 108 ? 3.332 -6.495 2.631 1.00 71.06 108 LEU A O 1
ATOM 813 N N . GLN A 1 109 ? 4.980 -6.820 4.084 1.00 72.44 109 GLN A N 1
ATOM 814 C CA . GLN A 1 109 ? 4.720 -8.257 4.270 1.00 72.44 109 GLN A CA 1
ATOM 815 C C . GLN A 1 109 ? 3.333 -8.557 4.864 1.00 72.44 109 GLN A C 1
ATOM 817 O O . GLN A 1 109 ? 2.816 -9.655 4.668 1.00 72.44 109 GLN A O 1
ATOM 822 N N . ARG A 1 110 ? 2.666 -7.596 5.506 1.00 77.31 110 ARG A N 1
ATOM 823 C CA . ARG A 1 110 ? 1.310 -7.777 6.049 1.00 77.31 110 ARG A CA 1
ATOM 824 C C . ARG A 1 110 ? 0.196 -7.368 5.088 1.00 77.31 110 ARG A C 1
ATOM 826 O O . ARG A 1 110 ? -0.952 -7.718 5.346 1.00 77.31 110 ARG A O 1
ATOM 833 N N . THR A 1 111 ? 0.514 -6.697 3.977 1.00 81.50 111 THR A N 1
ATOM 834 C CA . THR A 1 111 ? -0.488 -6.420 2.936 1.00 81.50 111 THR A CA 1
ATOM 835 C C . THR A 1 111 ? -1.008 -7.725 2.341 1.00 81.50 111 THR A C 1
ATOM 837 O O . THR A 1 111 ? -0.292 -8.723 2.233 1.00 81.50 111 THR A O 1
ATOM 840 N N . ARG A 1 112 ? -2.266 -7.743 1.925 1.00 86.12 112 ARG A N 1
ATOM 841 C CA . ARG A 1 112 ? -2.884 -8.923 1.306 1.00 86.12 112 ARG A CA 1
ATOM 842 C C . ARG A 1 112 ? -2.631 -8.972 -0.200 1.00 86.12 112 ARG A C 1
ATOM 844 O O . ARG A 1 112 ? -2.681 -10.047 -0.788 1.00 86.12 112 ARG A O 1
ATOM 851 N N . LEU A 1 113 ? -2.354 -7.816 -0.803 1.00 89.75 113 LEU A N 1
ATOM 852 C CA . LEU A 1 113 ? -2.181 -7.634 -2.241 1.00 89.75 113 LEU A CA 1
ATOM 853 C C . LEU A 1 113 ? -1.127 -6.559 -2.526 1.00 89.75 113 LEU A C 1
ATOM 855 O O . LEU A 1 113 ? -1.054 -5.540 -1.833 1.00 89.75 113 LEU A O 1
ATOM 859 N N . LEU A 1 114 ? -0.348 -6.774 -3.583 1.00 90.38 114 LEU A N 1
ATOM 860 C CA . LEU A 1 114 ? 0.537 -5.770 -4.164 1.00 90.38 114 LEU A CA 1
ATOM 861 C C . LEU A 1 114 ? -0.027 -5.315 -5.516 1.00 90.38 114 LEU A C 1
ATOM 863 O O . LEU A 1 114 ? -0.233 -6.129 -6.416 1.00 90.38 114 LEU A O 1
ATOM 867 N N . LEU A 1 115 ? -0.276 -4.018 -5.674 1.00 91.62 115 LEU A N 1
ATOM 868 C CA . LEU A 1 115 ? -0.630 -3.422 -6.962 1.00 91.62 115 LEU A CA 1
ATOM 869 C C . LEU A 1 115 ? 0.621 -2.808 -7.570 1.00 91.62 115 LEU A C 1
ATOM 871 O O . LEU A 1 115 ? 1.164 -1.838 -7.053 1.00 91.62 115 LEU A O 1
ATOM 875 N N . HIS A 1 116 ? 1.079 -3.380 -8.669 1.00 91.06 116 HIS A N 1
ATOM 876 C CA . HIS A 1 116 ? 2.276 -2.951 -9.363 1.00 91.06 116 HIS A CA 1
ATOM 877 C C . HIS A 1 116 ? 1.887 -2.100 -10.565 1.00 91.06 116 HIS A C 1
ATOM 879 O O . HIS A 1 116 ? 1.481 -2.618 -11.602 1.00 91.06 116 HIS A O 1
ATOM 885 N N . LEU A 1 117 ? 1.991 -0.784 -10.398 1.00 89.06 117 LEU A N 1
ATOM 886 C CA . LEU A 1 117 ? 1.723 0.191 -11.439 1.00 89.06 117 LEU A CA 1
ATOM 887 C C . LEU A 1 117 ? 2.898 0.242 -12.411 1.00 89.06 117 LEU A C 1
ATOM 889 O O . LEU A 1 117 ? 4.040 0.475 -12.010 1.00 89.06 117 LEU A O 1
ATOM 893 N N . VAL A 1 118 ? 2.587 0.064 -13.687 1.00 88.00 118 VAL A N 1
ATOM 894 C CA . VAL A 1 118 ? 3.544 0.101 -14.789 1.00 88.00 118 VAL A CA 1
ATOM 895 C C . VAL A 1 118 ? 3.118 1.209 -15.734 1.00 88.00 118 VAL A C 1
ATOM 897 O O . VAL A 1 118 ? 1.993 1.199 -16.236 1.00 88.00 118 VAL A O 1
ATOM 900 N N . ASP A 1 119 ? 4.006 2.171 -15.960 1.00 83.81 119 ASP A N 1
ATOM 901 C CA . ASP A 1 119 ? 3.793 3.198 -16.972 1.00 83.81 119 ASP A CA 1
ATOM 902 C C . ASP A 1 119 ? 4.071 2.599 -18.352 1.00 83.81 119 ASP A C 1
ATOM 904 O O . ASP A 1 119 ? 5.196 2.176 -18.631 1.00 83.81 119 ASP A O 1
ATOM 908 N N . ILE A 1 120 ? 3.040 2.519 -19.197 1.00 82.50 120 ILE A N 1
ATOM 909 C CA . ILE A 1 120 ? 3.184 1.936 -20.535 1.00 82.50 120 ILE A CA 1
ATOM 910 C C . ILE A 1 120 ? 3.625 2.947 -21.586 1.00 82.50 120 ILE A C 1
A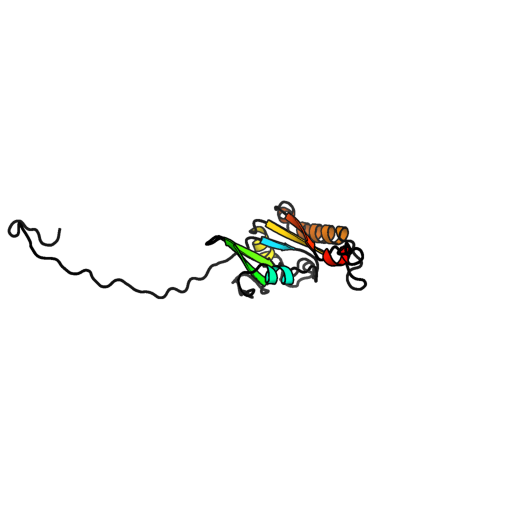TOM 912 O O . ILE A 1 120 ? 4.045 2.523 -22.657 1.00 82.50 120 ILE A O 1
ATOM 916 N N . SER A 1 121 ? 3.569 4.245 -21.286 1.00 73.25 121 SER A N 1
ATOM 917 C CA . SER A 1 121 ? 3.973 5.319 -22.192 1.00 73.25 121 SER A CA 1
ATOM 918 C C . SER A 1 121 ? 5.088 6.145 -21.547 1.00 73.25 121 SER A C 1
ATOM 920 O O . SER A 1 121 ? 4.838 7.274 -21.109 1.00 73.25 121 SER A O 1
ATOM 922 N N . PRO A 1 122 ? 6.321 5.606 -21.467 1.00 61.91 122 PRO A N 1
ATOM 923 C CA . PRO A 1 122 ? 7.466 6.389 -21.034 1.00 61.91 122 PRO A CA 1
ATOM 924 C C . PRO A 1 122 ? 7.663 7.532 -22.038 1.00 61.91 122 PRO A C 1
ATOM 926 O O . PRO A 1 122 ? 8.149 7.321 -23.143 1.00 61.91 122 PRO A O 1
ATOM 929 N N . MET A 1 123 ? 7.201 8.733 -21.682 1.00 55.88 123 MET A N 1
ATOM 930 C CA . MET A 1 123 ? 7.419 9.946 -22.472 1.00 55.88 123 MET A CA 1
ATOM 931 C C . MET A 1 123 ? 8.922 10.129 -22.723 1.00 55.88 123 MET A C 1
ATOM 933 O O . MET A 1 123 ? 9.731 9.872 -21.823 1.00 55.88 123 MET A O 1
ATOM 937 N N . ASP A 1 124 ? 9.276 10.620 -23.912 1.00 52.19 124 ASP A N 1
ATOM 938 C CA . ASP A 1 124 ? 10.633 11.044 -24.263 1.00 52.19 124 ASP A CA 1
ATOM 939 C C . ASP A 1 124 ? 11.181 11.992 -23.178 1.00 52.19 124 ASP A C 1
ATOM 941 O O . ASP A 1 124 ? 10.743 13.137 -23.058 1.00 52.19 124 ASP A O 1
ATOM 945 N N . GLY A 1 125 ? 12.125 11.512 -22.357 1.00 50.00 125 GLY A N 1
ATOM 946 C CA . GLY A 1 125 ? 12.888 12.359 -21.431 1.00 50.00 125 GLY A CA 1
ATOM 947 C C . GLY A 1 125 ? 12.886 12.008 -19.938 1.00 50.00 125 GLY A C 1
ATOM 948 O O . GLY A 1 125 ? 13.193 12.891 -19.141 1.00 50.00 125 GLY A O 1
ATOM 949 N N . GLY A 1 126 ? 12.584 10.772 -19.513 1.00 50.34 126 GLY A N 1
ATOM 950 C CA . GLY A 1 126 ? 12.684 10.444 -18.077 1.00 50.34 126 GLY A CA 1
ATOM 951 C C . GLY A 1 126 ? 13.106 9.031 -17.687 1.00 50.34 126 GLY A C 1
ATOM 952 O O . GLY A 1 126 ? 13.804 8.876 -16.688 1.00 50.34 126 GLY A O 1
ATOM 953 N N . VAL A 1 127 ? 12.719 7.998 -18.440 1.00 52.00 127 VAL A N 1
ATOM 954 C CA . VAL A 1 127 ? 13.163 6.620 -18.175 1.00 52.00 127 VAL A CA 1
ATOM 955 C C . VAL A 1 127 ? 13.328 5.895 -19.511 1.00 52.00 127 VAL A C 1
ATOM 957 O O . VAL A 1 127 ? 12.341 5.583 -20.166 1.00 52.00 127 VAL A O 1
ATOM 960 N N . GLU A 1 128 ? 14.568 5.600 -19.909 1.00 55.47 128 GLU A N 1
ATOM 961 C CA . GLU A 1 128 ? 14.909 4.828 -21.126 1.00 55.47 128 GLU A CA 1
ATOM 962 C C . GLU A 1 128 ? 14.512 3.335 -21.041 1.00 55.47 128 GLU A C 1
ATOM 964 O O . GLU A 1 128 ? 14.847 2.538 -21.915 1.00 55.47 128 GLU A O 1
ATOM 969 N N . ALA A 1 129 ? 13.827 2.918 -19.972 1.00 63.59 129 ALA A N 1
ATOM 970 C CA . ALA A 1 129 ? 13.545 1.520 -19.680 1.00 63.59 129 ALA A CA 1
ATOM 971 C C . ALA A 1 129 ? 12.155 1.114 -20.178 1.00 63.59 129 ALA A C 1
ATOM 973 O O . ALA A 1 129 ? 11.144 1.747 -19.845 1.00 63.59 129 ALA A O 1
ATOM 974 N N . SER A 1 130 ? 12.099 0.005 -20.920 1.00 79.62 130 SER A N 1
ATOM 975 C CA . SER A 1 130 ? 10.835 -0.573 -21.369 1.00 79.62 130 SER A CA 1
ATOM 976 C C . SER A 1 130 ? 9.928 -0.914 -20.171 1.00 79.62 130 SER A C 1
ATOM 978 O O . SER A 1 130 ? 10.429 -1.189 -19.074 1.00 79.62 130 SER A O 1
ATOM 980 N N . PRO A 1 131 ? 8.593 -0.976 -20.343 1.00 83.38 131 PRO A N 1
ATOM 981 C CA . PRO A 1 131 ? 7.682 -1.414 -19.280 1.00 83.38 131 PRO A CA 1
ATOM 982 C C . PRO A 1 131 ? 8.078 -2.770 -18.667 1.00 83.38 131 PRO A C 1
ATOM 984 O O . PRO A 1 131 ? 7.908 -3.002 -17.471 1.00 83.38 131 PRO A O 1
ATOM 987 N N . VAL A 1 132 ? 8.661 -3.659 -19.477 1.00 87.25 132 VAL A N 1
ATOM 988 C CA . VAL A 1 132 ? 9.170 -4.966 -19.037 1.00 87.25 132 VAL A CA 1
ATOM 989 C C . VAL A 1 132 ? 10.375 -4.809 -18.111 1.00 87.25 132 VAL A C 1
ATOM 991 O O . VAL A 1 132 ? 10.452 -5.482 -17.082 1.00 87.25 132 VAL A O 1
ATOM 994 N N . ASP A 1 133 ? 11.301 -3.912 -18.443 1.00 85.25 133 ASP A N 1
ATOM 995 C CA . ASP A 1 133 ? 12.486 -3.652 -17.624 1.00 85.25 133 ASP A CA 1
ATOM 996 C C . ASP A 1 133 ? 12.117 -3.000 -16.296 1.00 85.25 133 ASP A C 1
ATOM 998 O O . ASP A 1 133 ? 12.700 -3.345 -15.264 1.00 85.25 133 ASP A O 1
ATOM 1002 N N . GLN A 1 134 ? 11.108 -2.123 -16.294 1.00 82.62 134 GLN A N 1
ATOM 1003 C CA . GLN A 1 134 ? 10.555 -1.570 -15.059 1.00 82.62 134 GLN A CA 1
ATOM 1004 C C . GLN A 1 134 ? 10.043 -2.693 -14.152 1.00 82.62 134 GLN A C 1
ATOM 1006 O O . GLN A 1 134 ? 10.466 -2.801 -13.000 1.00 82.62 134 GLN A O 1
ATOM 1011 N N . VAL A 1 135 ? 9.214 -3.597 -14.687 1.00 88.00 135 VAL A N 1
ATOM 1012 C CA . VAL A 1 135 ? 8.673 -4.718 -13.905 1.00 88.00 135 VAL A CA 1
ATOM 1013 C C . VAL A 1 135 ? 9.787 -5.598 -13.335 1.00 88.00 135 VAL A C 1
ATOM 1015 O O . VAL A 1 135 ? 9.787 -5.885 -12.136 1.00 88.00 135 VAL A O 1
ATOM 1018 N N . ARG A 1 136 ? 10.766 -5.972 -14.166 1.00 89.00 136 ARG A N 1
ATOM 1019 C CA . ARG A 1 136 ? 11.905 -6.813 -13.758 1.00 89.00 136 ARG A CA 1
ATOM 1020 C C . ARG A 1 136 ? 12.823 -6.134 -12.749 1.00 89.00 136 ARG A C 1
ATOM 1022 O O . ARG A 1 136 ? 13.512 -6.806 -11.983 1.00 89.00 136 ARG A O 1
ATOM 1029 N N . THR A 1 137 ? 12.909 -4.810 -12.772 1.00 85.56 137 THR A N 1
ATOM 1030 C CA . THR A 1 137 ? 13.710 -4.053 -11.803 1.00 85.56 137 THR A CA 1
ATOM 1031 C C . THR A 1 137 ? 13.049 -4.090 -10.433 1.00 85.56 137 THR A C 1
ATOM 1033 O O . THR A 1 137 ? 13.695 -4.506 -9.475 1.00 85.56 137 THR A O 1
ATOM 1036 N N . ILE A 1 138 ? 11.741 -3.826 -10.367 1.00 83.75 138 ILE A N 1
ATOM 1037 C CA . ILE A 1 138 ? 10.966 -3.958 -9.125 1.00 83.75 138 ILE A CA 1
ATOM 1038 C C . ILE A 1 138 ? 10.994 -5.397 -8.599 1.00 83.75 138 ILE A C 1
ATOM 1040 O O . ILE A 1 138 ? 11.113 -5.609 -7.398 1.00 83.75 138 ILE A O 1
ATOM 1044 N N . GLU A 1 139 ? 10.907 -6.404 -9.472 1.00 86.88 139 GLU A N 1
ATOM 1045 C CA . GLU A 1 139 ? 11.035 -7.810 -9.064 1.00 86.88 139 GLU A CA 1
ATOM 1046 C C . GLU A 1 139 ? 12.360 -8.099 -8.363 1.00 86.88 139 GLU A C 1
ATOM 1048 O O . GLU A 1 139 ? 12.363 -8.691 -7.285 1.00 86.88 139 GLU A O 1
ATOM 1053 N N . ARG A 1 140 ? 13.471 -7.639 -8.947 1.00 85.94 140 ARG A N 1
ATOM 1054 C CA . ARG A 1 140 ? 14.811 -7.813 -8.374 1.00 85.94 140 ARG A CA 1
ATOM 1055 C C . ARG A 1 140 ? 14.971 -7.063 -7.055 1.00 85.94 140 ARG A C 1
ATOM 1057 O O . ARG A 1 140 ? 15.636 -7.564 -6.154 1.00 85.94 140 ARG A O 1
ATOM 1064 N N . GLU A 1 141 ? 14.373 -5.884 -6.922 1.00 79.94 141 GLU A N 1
ATOM 1065 C CA . GLU A 1 141 ? 14.375 -5.128 -5.664 1.00 79.94 141 GLU A CA 1
ATOM 1066 C C . GLU A 1 141 ? 13.579 -5.844 -4.574 1.00 79.94 141 GLU A C 1
ATOM 1068 O O . GLU A 1 141 ? 14.089 -6.039 -3.470 1.00 79.94 141 GLU A O 1
ATOM 1073 N N . LEU A 1 142 ? 12.365 -6.307 -4.890 1.00 80.31 142 LEU A N 1
ATOM 1074 C CA . LEU A 1 142 ? 11.555 -7.095 -3.962 1.00 80.31 142 LEU A CA 1
ATOM 1075 C C . LEU A 1 142 ? 12.298 -8.358 -3.517 1.00 80.31 142 LEU A C 1
ATOM 1077 O O . LEU A 1 142 ? 12.340 -8.630 -2.323 1.00 80.31 142 LEU A O 1
ATOM 1081 N N . GLU A 1 143 ? 12.925 -9.086 -4.447 1.00 84.12 143 GLU A N 1
ATOM 1082 C CA . GLU A 1 143 ? 13.698 -10.298 -4.148 1.00 84.12 143 GLU A CA 1
ATOM 1083 C C . GLU A 1 143 ? 14.894 -10.028 -3.232 1.00 84.12 143 GLU A C 1
ATOM 1085 O O . GLU A 1 143 ? 15.114 -10.761 -2.268 1.00 84.12 143 GLU A O 1
ATOM 1090 N N . ARG A 1 144 ? 15.656 -8.962 -3.515 1.00 79.69 144 ARG A N 1
ATOM 1091 C CA . ARG A 1 144 ? 16.815 -8.553 -2.706 1.00 79.69 144 ARG A CA 1
ATOM 1092 C C . ARG A 1 144 ? 16.424 -8.191 -1.280 1.00 79.69 144 ARG A C 1
ATOM 1094 O O . ARG A 1 144 ? 17.213 -8.409 -0.364 1.00 79.69 144 ARG A O 1
ATOM 1101 N N . HIS A 1 145 ? 15.242 -7.612 -1.100 1.00 73.00 145 HIS A N 1
ATOM 1102 C CA . HIS A 1 145 ? 14.748 -7.223 0.212 1.00 73.00 145 HIS A CA 1
ATOM 1103 C C . HIS A 1 145 ? 14.134 -8.389 0.984 1.00 73.00 145 HIS A C 1
ATOM 1105 O O . HIS A 1 145 ? 14.457 -8.586 2.155 1.00 73.00 145 HIS A O 1
ATOM 1111 N N . ASP A 1 146 ? 13.223 -9.120 0.348 1.00 75.06 146 ASP A N 1
ATOM 1112 C CA . ASP A 1 146 ? 12.562 -10.283 0.921 1.00 75.06 146 ASP A CA 1
ATOM 1113 C C . ASP A 1 146 ? 11.916 -11.150 -0.180 1.00 75.06 146 ASP A C 1
ATOM 1115 O O . ASP A 1 146 ? 10.886 -10.767 -0.750 1.00 75.06 146 ASP A O 1
ATOM 1119 N N . PRO A 1 147 ? 12.447 -12.359 -0.433 1.00 84.06 147 PRO A N 1
ATOM 1120 C CA . PRO A 1 147 ? 11.890 -13.297 -1.406 1.00 84.06 147 PRO A CA 1
ATOM 1121 C C . PRO A 1 147 ? 10.416 -13.666 -1.168 1.00 84.06 147 PRO A C 1
ATOM 1123 O O . PRO A 1 147 ? 9.716 -14.030 -2.115 1.00 84.06 147 PRO A O 1
ATOM 1126 N N . GLU A 1 148 ? 9.904 -13.566 0.065 1.00 83.25 148 GLU A N 1
ATOM 1127 C CA . GLU A 1 148 ? 8.488 -13.839 0.352 1.00 83.25 148 GLU A CA 1
ATOM 1128 C C . GLU A 1 148 ? 7.550 -12.783 -0.258 1.00 83.25 148 GLU A C 1
ATOM 1130 O O . GLU A 1 148 ? 6.407 -13.098 -0.599 1.00 83.25 148 GLU A O 1
ATOM 1135 N N . LEU A 1 149 ? 8.020 -11.549 -0.492 1.00 80.75 149 LEU A N 1
ATOM 1136 C CA . LEU A 1 149 ? 7.230 -10.510 -1.165 1.00 80.75 149 LEU A CA 1
ATOM 1137 C C . LEU A 1 149 ? 6.919 -10.860 -2.625 1.00 80.75 149 LEU A C 1
ATOM 1139 O O . LEU A 1 149 ? 5.856 -10.485 -3.118 1.00 80.75 149 LEU A O 1
ATOM 1143 N N . LEU A 1 150 ? 7.796 -11.605 -3.308 1.00 85.44 150 LEU A N 1
ATOM 1144 C CA . LEU A 1 150 ? 7.544 -12.071 -4.678 1.00 85.44 150 LEU A CA 1
ATOM 1145 C C . LEU A 1 150 ? 6.458 -13.146 -4.756 1.00 85.44 150 LEU A C 1
ATOM 1147 O O . LEU A 1 150 ? 5.797 -13.276 -5.784 1.00 85.44 150 LEU A O 1
ATOM 1151 N N . LYS A 1 151 ? 6.255 -13.905 -3.676 1.00 88.38 151 LYS A N 1
ATOM 1152 C CA . LYS A 1 151 ? 5.227 -14.954 -3.609 1.00 88.38 151 LYS A CA 1
ATOM 1153 C C . LYS A 1 151 ? 3.831 -14.392 -3.356 1.00 88.38 151 LYS A C 1
ATOM 1155 O O . LYS A 1 151 ? 2.841 -15.113 -3.485 1.00 88.38 151 LYS A O 1
ATOM 1160 N N . LYS A 1 152 ? 3.731 -13.118 -2.969 1.00 87.75 152 LYS A N 1
ATOM 1161 C CA . LYS A 1 152 ? 2.448 -12.479 -2.695 1.00 87.75 152 LYS A CA 1
ATOM 1162 C C . LYS A 1 152 ? 1.606 -12.326 -3.958 1.00 87.75 152 LYS A C 1
ATOM 1164 O O . LYS A 1 152 ? 2.153 -12.064 -5.031 1.00 87.75 152 LYS A O 1
ATOM 1169 N N . PRO A 1 153 ? 0.267 -12.370 -3.827 1.00 92.56 153 PRO A N 1
ATOM 1170 C CA . PRO A 1 153 ? -0.621 -11.946 -4.896 1.00 92.56 153 PRO A CA 1
ATOM 1171 C C . PRO A 1 153 ? -0.232 -10.546 -5.374 1.00 92.56 153 PRO A C 1
ATOM 1173 O O . PRO A 1 153 ? -0.160 -9.600 -4.582 1.00 92.56 153 PRO A O 1
ATOM 1176 N N . ARG A 1 154 ? 0.031 -10.429 -6.675 1.00 91.50 154 ARG A N 1
ATOM 1177 C CA . ARG A 1 154 ? 0.469 -9.188 -7.303 1.00 91.50 154 ARG A CA 1
ATOM 1178 C C . ARG A 1 154 ? -0.283 -8.963 -8.600 1.00 91.50 154 ARG A C 1
ATOM 1180 O O . ARG A 1 154 ? -0.293 -9.836 -9.464 1.00 91.50 154 ARG A O 1
ATOM 1187 N N . TRP A 1 155 ? -0.886 -7.789 -8.741 1.00 94.25 155 TRP A N 1
ATOM 1188 C CA . TRP A 1 155 ? -1.561 -7.387 -9.973 1.00 94.25 155 TRP A CA 1
ATOM 1189 C C . TRP A 1 155 ? -0.736 -6.331 -10.691 1.00 94.25 155 TRP A C 1
ATOM 1191 O O . TRP A 1 155 ? -0.332 -5.342 -10.082 1.00 94.25 155 TRP A O 1
ATOM 1201 N N . LEU A 1 156 ? -0.495 -6.544 -11.983 1.00 92.06 156 LEU A N 1
ATOM 1202 C CA . LEU A 1 156 ? 0.083 -5.528 -12.853 1.00 92.06 156 LEU A CA 1
ATOM 1203 C C . LEU A 1 156 ? -1.032 -4.578 -13.291 1.00 92.06 156 LEU A C 1
ATOM 1205 O O . LEU A 1 156 ? -2.031 -5.007 -13.865 1.00 92.06 156 LEU A O 1
ATOM 1209 N N . VAL A 1 157 ? -0.856 -3.294 -13.007 1.00 91.31 157 VAL A N 1
ATOM 1210 C CA . VAL A 1 157 ? -1.785 -2.227 -13.372 1.00 91.31 157 VAL A CA 1
ATOM 1211 C C . VAL A 1 157 ? -1.093 -1.353 -14.405 1.00 91.31 157 VAL A C 1
ATOM 1213 O O . VAL A 1 157 ? -0.166 -0.613 -14.084 1.00 91.31 157 VAL A O 1
ATOM 1216 N N . LEU A 1 158 ? -1.530 -1.459 -15.655 1.00 89.75 158 LEU A N 1
ATOM 1217 C CA . LEU A 1 158 ? -1.000 -0.656 -16.751 1.00 89.75 158 LEU A CA 1
ATOM 1218 C C . LEU A 1 158 ? -1.620 0.742 -16.687 1.00 89.75 158 LEU A C 1
ATOM 1220 O O . LEU A 1 158 ? -2.836 0.884 -16.803 1.00 89.75 158 LEU A O 1
ATOM 1224 N N . ASN A 1 159 ? -0.791 1.757 -16.468 1.00 86.38 159 ASN A N 1
ATOM 1225 C CA . ASN A 1 159 ? -1.217 3.144 -16.324 1.00 86.38 159 ASN A CA 1
ATOM 1226 C C . ASN A 1 159 ? -0.769 3.994 -17.522 1.00 86.38 159 ASN A C 1
ATOM 1228 O O . ASN A 1 159 ? 0.167 3.621 -18.227 1.00 86.38 159 ASN A O 1
ATOM 1232 N N . LYS A 1 160 ? -1.425 5.146 -17.721 1.00 82.62 160 LYS A N 1
ATOM 1233 C CA . LYS A 1 160 ? -1.218 6.078 -18.849 1.00 82.62 160 LYS A CA 1
ATOM 1234 C C . LYS A 1 160 ? -1.530 5.488 -20.228 1.00 82.62 160 LYS A C 1
ATOM 1236 O O . LYS A 1 160 ? -0.902 5.820 -21.231 1.00 82.62 160 LYS A O 1
ATOM 1241 N N . ALA A 1 161 ? -2.505 4.581 -20.283 1.00 80.94 161 ALA A N 1
ATOM 1242 C CA . ALA A 1 161 ? -2.930 3.975 -21.539 1.00 80.94 161 ALA A CA 1
ATOM 1243 C C . ALA A 1 161 ? -3.599 4.973 -22.493 1.00 80.94 161 ALA A C 1
ATOM 1245 O O . ALA A 1 161 ? -3.588 4.760 -23.698 1.00 80.94 161 ALA A O 1
ATOM 1246 N N . ASP A 1 162 ? -4.136 6.075 -21.977 1.00 80.31 162 ASP A N 1
ATOM 1247 C CA . ASP A 1 162 ? -4.670 7.191 -22.757 1.00 80.31 162 ASP A CA 1
ATOM 1248 C C . ASP A 1 162 ? -3.656 7.750 -23.771 1.00 80.31 162 ASP A C 1
ATOM 1250 O O . ASP A 1 162 ? -4.026 7.991 -24.921 1.00 80.31 162 ASP A O 1
ATOM 1254 N N . LEU A 1 163 ? -2.373 7.826 -23.403 1.00 75.06 163 LEU A N 1
ATOM 1255 C CA . LEU A 1 163 ? -1.293 8.315 -24.272 1.00 75.06 163 LEU A CA 1
ATOM 1256 C C . LEU A 1 163 ? -0.999 7.387 -25.463 1.00 75.06 163 LEU A C 1
ATOM 1258 O O . LEU A 1 163 ? -0.531 7.833 -26.506 1.00 75.06 163 LEU A O 1
ATOM 1262 N N . MET A 1 164 ? -1.327 6.096 -25.353 1.00 67.81 164 MET A N 1
ATOM 1263 C CA . MET A 1 164 ? -1.169 5.130 -26.449 1.00 67.81 164 MET A CA 1
ATOM 1264 C C . MET A 1 164 ? -2.237 5.285 -27.541 1.00 67.81 164 MET A C 1
ATOM 1266 O O . MET A 1 164 ? -2.043 4.826 -28.669 1.00 67.81 164 MET A O 1
ATOM 1270 N N . PHE A 1 165 ? -3.376 5.914 -27.230 1.00 62.47 165 PHE A N 1
ATOM 1271 C CA . PHE A 1 165 ? -4.529 5.994 -28.132 1.00 62.47 165 PHE A CA 1
ATOM 1272 C C . PHE A 1 165 ? -4.736 7.378 -28.766 1.00 62.47 165 PHE A C 1
ATOM 1274 O O . PHE A 1 165 ? -5.653 7.532 -29.578 1.00 62.47 165 PHE A O 1
ATOM 1281 N N . GLU A 1 166 ? -3.883 8.372 -28.486 1.00 57.50 166 GLU A N 1
ATOM 1282 C CA . GLU A 1 166 ? -4.031 9.737 -29.027 1.00 57.50 166 GLU A CA 1
ATOM 1283 C C . GLU A 1 166 ? -3.984 9.808 -30.570 1.00 57.50 166 GLU A C 1
ATOM 1285 O O . GLU A 1 166 ? -4.544 10.732 -31.160 1.00 57.50 166 GLU A O 1
ATOM 1290 N N . GLY A 1 167 ? -3.434 8.792 -31.247 1.00 52.38 167 GLY A N 1
ATOM 1291 C CA . GLY A 1 167 ? -3.442 8.669 -32.713 1.00 52.38 167 GLY A CA 1
ATOM 1292 C C . GLY A 1 167 ? -4.690 8.016 -33.329 1.00 52.38 167 GLY A C 1
ATOM 1293 O O . GLY A 1 167 ? -4.788 7.920 -34.553 1.00 52.38 167 GLY A O 1
ATOM 1294 N N . ARG A 1 168 ? -5.650 7.536 -32.526 1.00 50.00 168 ARG A N 1
ATOM 1295 C CA . ARG A 1 168 ? -6.816 6.782 -33.017 1.00 50.00 168 ARG A CA 1
ATOM 1296 C C . ARG A 1 168 ? -8.092 7.235 -32.314 1.00 50.00 168 ARG A C 1
ATOM 1298 O O . ARG A 1 168 ? -8.754 6.449 -31.651 1.00 50.00 168 ARG A O 1
ATOM 1305 N N . ARG A 1 169 ? -8.473 8.504 -32.489 1.00 50.94 169 ARG A N 1
ATOM 1306 C CA . ARG A 1 169 ? -9.858 8.927 -32.228 1.00 50.94 169 ARG A CA 1
ATOM 1307 C C . ARG A 1 169 ? -10.756 8.183 -33.227 1.00 50.94 169 ARG A C 1
ATOM 1309 O O . ARG A 1 169 ? -10.648 8.474 -34.420 1.00 50.94 169 ARG A O 1
ATOM 1316 N N . PRO A 1 170 ? -11.611 7.226 -32.817 1.00 45.69 170 PRO A N 1
ATOM 1317 C CA . PRO A 1 170 ? -12.647 6.754 -33.716 1.00 45.69 170 PRO A CA 1
ATOM 1318 C C . PRO A 1 170 ? -13.547 7.962 -33.962 1.00 45.69 170 PRO A C 1
ATOM 1320 O O . PRO A 1 170 ? -14.102 8.538 -33.026 1.00 45.69 170 PRO A O 1
ATOM 1323 N N . GLY A 1 171 ? -13.570 8.429 -35.208 1.00 45.69 171 GLY A N 1
ATOM 1324 C CA . GLY A 1 171 ? -14.394 9.558 -35.598 1.00 45.69 171 GLY A CA 1
ATOM 1325 C C . GLY A 1 171 ? -15.829 9.312 -35.155 1.00 45.69 171 GLY A C 1
ATOM 1326 O O . GLY A 1 171 ? -16.399 8.268 -35.464 1.00 45.69 171 GLY A O 1
ATOM 1327 N N . LEU A 1 172 ? -16.397 10.286 -34.446 1.00 49.19 172 LEU A N 1
ATOM 1328 C CA . LEU A 1 172 ? -17.839 10.450 -34.426 1.00 49.19 172 LEU A CA 1
ATOM 1329 C C . LEU A 1 172 ? -18.295 10.611 -35.886 1.00 49.19 172 LEU A C 1
ATOM 1331 O O . LEU A 1 172 ? -18.017 11.633 -36.519 1.00 49.19 172 LEU A O 1
ATOM 1335 N N . ARG A 1 173 ? -18.949 9.582 -36.414 1.00 40.50 173 ARG A N 1
ATOM 1336 C CA . ARG A 1 173 ? -19.895 9.647 -37.525 1.00 40.50 173 ARG A CA 1
ATOM 1337 C C . ARG A 1 173 ? -21.116 8.837 -37.140 1.00 40.50 173 ARG A C 1
ATOM 1339 O O . ARG A 1 173 ? -20.917 7.751 -36.554 1.00 40.50 173 ARG A O 1
#

InterPro domains:
  IPR006073 GTP binding domain [PF01926] (34-160)
  IPR006073 GTP binding domain [PR00326] (35-55)
  IPR006073 GTP binding domain [PR00326] (56-74)
  IPR006073 GTP binding domain [PR00326] (84-99)
  IPR006073 GTP binding domain [PR00326] (101-119)
  IPR006074 GTP1/OBG, conserved site [PS00905] (86-99)
  IPR006169 GTP1/OBG domain [PS51883] (1-32)
  IPR027417 P-loop containing nucleoside triphosphate hydrolase [G3DSA:3.40.50.300] (32-170)
  IPR027417 P-loop containing nucleoside triphosphate hydrolase [SSF52540] (25-164)
  IPR031167 OBG-type guanine nucleotide-binding (G) domain [PS51710] (33-173)
  IPR031167 OBG-type guanine nucleotide-binding (G) domain [cd01898] (33-163)
  IPR045086 OBG-type GTPase [PTHR11702] (1-164)

Organism: NCBI:txid1414836

pLDDT: mean 72.86, std 15.12, range [40.5, 94.25]

Foldseek 3Di:
DPQDDPVRHDDPDDD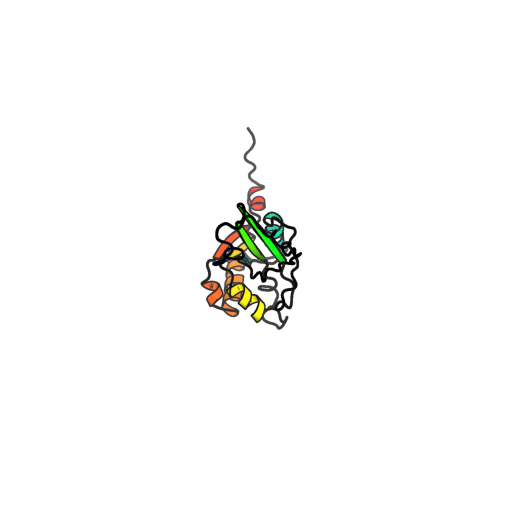DDDDDDDDDDDDDDPDLFQEEEAFDVVLCLVVVLCVQAPDDFDQDDHPQFPGGWTKGWGDPDVVDIGIYTYQPDLPPPPVPDPPGADRVVVSVVVHQEYEYRFECCPDPDDDPDHSVRRVVSSVVSCVVRPVVSNVHHYDYDYPPCVVVCPVPDPDDD